Protein 1I5G (pdb70)

Sequence (144 aa):
SGLKKFFPYSTNVLKGAAADIALPSLAGKTVFFYFSASWCPPSRAFTPQLIDFYKAHAEKKNFEVMLISWDESAEDFKDYYAKMPWLALPFEDRKGMEFLTTGFDVKSIPTLVGVEADSGNIITTQARTMVVKDPEAKDFPWPN

Organism: Crithidia fasciculata (NCBI:txid5656)

CATH classification: 3.40.30.10

Solvent-accessible surface area: 7270 Å² total; per-residue (Å²): 79,26,0,114,131,21,3,64,131,11,94,58,0,30,94,56,119,45,57,105,38,43,10,102,67,4,66,49,52,23,0,4,0,0,0,0,0,28,124,11,78,71,0,108,66,2,6,69,79,2,25,96,9,29,149,54,14,14,162,182,84,68,4,17,0,0,0,0,2,57,8,134,30,43,113,50,12,152,92,5,9,82,136,13,46,0,5,0,5,31,25,144,17,71,152,2,13,97,90,2,19,107,46,10,112,8,185,73,18,10,25,2,1,0,0,74,2,84,52,2,87,83,47,0,70,70,0,78,71,36,5,69,152,11,78,117,1,172,97,32,42,11,88,132

B-factor: mean 9.81, std 7.26, range [2.05, 43.62]

Structure (mmCIF, N/CA/C/O backbone):
data_1I5G
#
_entry.id   1I5G
#
_cell.length_a   41.211
_cell.length_b   50.510
_cell.length_c   67.259
_cell.angle_alpha   90.00
_cell.angle_beta   90.00
_cell.angle_gamma   90.00
#
_symmetry.space_group_name_H-M   'P 21 21 21'
#
loop_
_entity.id
_entity.type
_entity.pdbx_description
1 polymer 'TRYPAREDOXIN II'
2 non-polymer 2-AMINO-2-HYDROXYMETHYL-PROPANE-1,3-DIOL
3 non-polymer GLUTATHIONYLSPERMIDINE
4 water water
#
loop_
_atom_site.group_PDB
_atom_site.id
_atom_site.type_symbol
_atom_site.label_atom_id
_atom_site.label_alt_id
_atom_site.label_comp_id
_atom_site.label_asym_id
_atom_site.label_entity_id
_atom_site.label_seq_id
_atom_site.pdbx_PDB_ins_code
_atom_site.Cartn_x
_atom_site.Cartn_y
_atom_site.Cartn_z
_atom_site.occupancy
_atom_site.B_iso_or_equiv
_atom_site.auth_seq_id
_atom_site.auth_comp_id
_atom_site.auth_asym_id
_atom_site.auth_atom_id
_atom_site.pdbx_PDB_model_num
ATOM 1 N N . SER A 1 1 ? 13.550 7.775 35.255 1.00 22.66 2 SER A N 1
ATOM 2 C CA . SER A 1 1 ? 13.451 8.608 34.023 1.00 22.34 2 SER A CA 1
ATOM 3 C C . SER A 1 1 ? 14.800 8.664 33.303 1.00 22.60 2 SER A C 1
ATOM 4 O O . SER A 1 1 ? 15.601 9.520 33.652 1.00 25.15 2 SER A O 1
ATOM 7 N N . GLY A 1 2 ? 15.262 7.807 32.398 1.00 22.80 3 GLY A N 1
ATOM 8 C CA . GLY A 1 2 ? 15.409 8.109 30.989 1.00 19.83 3 GLY A CA 1
ATOM 9 C C . GLY A 1 2 ? 15.930 9.503 30.738 1.00 17.08 3 GLY A C 1
ATOM 10 O O . GLY A 1 2 ? 16.977 9.636 30.125 1.00 17.10 3 GLY A O 1
ATOM 11 N N . LEU A 1 3 ? 15.229 10.541 31.185 1.00 15.54 4 LEU A N 1
ATOM 12 C CA . LEU A 1 3 ? 15.733 11.888 30.932 1.00 14.90 4 LEU A CA 1
ATOM 13 C C . LEU A 1 3 ? 16.645 12.457 31.994 1.00 14.99 4 LEU A C 1
ATOM 14 O O . LEU A 1 3 ? 17.219 13.522 31.794 1.00 13.99 4 LEU A O 1
ATOM 19 N N . LYS A 1 4 ? 16.764 11.746 33.108 1.00 15.13 5 LYS A N 1
ATOM 20 C CA . LYS A 1 4 ? 17.545 12.217 34.237 1.00 17.34 5 LYS A CA 1
ATOM 21 C C . LYS A 1 4 ? 18.993 12.469 33.918 1.00 16.96 5 LYS A C 1
ATOM 22 O O . LYS A 1 4 ? 19.559 13.196 34.724 1.00 20.94 5 LYS A O 1
ATOM 28 N N . LYS A 1 5 ? 19.604 11.936 32.858 1.00 13.98 6 LYS A N 1
ATOM 29 C CA . LYS A 1 5 ? 20.972 12.171 32.381 1.00 13.40 6 LYS A CA 1
ATOM 30 C C . LYS A 1 5 ? 21.057 13.507 31.620 1.00 12.23 6 LYS A C 1
ATOM 31 O O . LYS A 1 5 ? 22.179 13.905 31.327 1.00 12.40 6 LYS A O 1
ATOM 37 N N . PHE A 1 6 ? 19.911 14.114 31.312 1.00 12.36 7 PHE A N 1
ATOM 38 C CA . PHE A 1 6 ? 19.791 15.406 30.624 1.00 12.17 7 PHE A CA 1
ATOM 39 C C . PHE A 1 6 ? 19.436 16.582 31.561 1.00 11.41 7 PHE A C 1
ATOM 40 O O . PHE A 1 6 ? 19.403 17.739 31.117 1.00 11.21 7 PHE A O 1
ATOM 48 N N . PHE A 1 7 ? 19.159 16.357 32.846 1.00 10.71 8 PHE A N 1
ATOM 49 C CA . PHE A 1 7 ? 18.882 17.381 33.833 1.00 9.12 8 PHE A CA 1
ATOM 50 C C . PHE A 1 7 ? 19.871 17.326 35.021 1.00 9.49 8 PHE A C 1
ATOM 51 O O . PHE A 1 7 ? 19.361 17.170 36.126 1.00 10.98 8 PHE A O 1
ATOM 59 N N . PRO A 1 8 ? 21.171 17.449 34.864 1.00 8.63 9 PRO A N 1
ATOM 60 C CA . PRO A 1 8 ? 22.053 17.402 36.036 1.00 8.27 9 PRO A CA 1
ATOM 61 C C . PRO A 1 8 ? 21.835 18.471 37.096 1.00 8.49 9 PRO A C 1
ATOM 62 O O . PRO A 1 8 ? 22.167 18.200 38.255 1.00 7.63 9 PRO A O 1
ATOM 66 N N . TYR A 1 9 ? 21.313 19.650 36.784 1.00 6.76 10 TYR A N 1
ATOM 67 C CA . TYR A 1 9 ? 21.255 20.741 37.742 1.00 7.10 10 TYR A CA 1
ATOM 68 C C . TYR A 1 9 ? 19.839 21.194 38.042 1.00 8.84 10 TYR A C 1
ATOM 69 O O . TYR A 1 9 ? 19.664 21.949 38.987 1.00 10.46 10 TYR A O 1
ATOM 78 N N . SER A 1 10 ? 18.811 20.786 37.299 1.00 7.30 11 SER A N 1
ATOM 79 C CA . SER A 1 10 ? 17.436 21.155 37.623 1.00 7.14 11 SER A CA 1
ATOM 80 C C . SER A 1 10 ? 16.583 19.926 37.957 1.00 9.21 11 SER A C 1
ATOM 81 O O . SER A 1 10 ? 16.502 19.013 37.131 1.00 11.96 11 SER A O 1
ATOM 84 N N . THR A 1 11 ? 15.974 19.968 39.127 1.00 10.38 12 THR A N 1
ATOM 85 C CA . THR A 1 11 ? 15.027 18.889 39.349 1.00 10.52 12 THR A CA 1
ATOM 86 C C . THR A 1 11 ? 13.607 19.302 38.948 1.00 8.64 12 THR A C 1
ATOM 87 O O . THR A 1 11 ? 12.790 18.433 38.674 1.00 8.26 12 THR A O 1
ATOM 91 N N . ASN A 1 12 ? 13.288 20.584 38.892 1.00 6.76 13 ASN A N 1
ATOM 92 C CA . ASN A 1 12 ? 12.001 21.090 38.437 1.00 6.65 13 ASN A CA 1
ATOM 93 C C . ASN A 1 12 ? 12.181 21.911 37.181 1.00 5.88 13 ASN A C 1
ATOM 94 O O . ASN A 1 12 ? 13.182 22.553 36.957 1.00 7.30 13 ASN A O 1
ATOM 99 N N . VAL A 1 13 ? 11.166 21.900 36.346 1.00 4.82 14 VAL A N 1
ATOM 100 C CA . VAL A 1 13 ? 11.071 22.732 35.160 1.00 4.92 14 VAL A CA 1
ATOM 101 C C . VAL A 1 13 ? 9.869 23.644 35.269 1.00 5.03 14 VAL A C 1
ATOM 102 O O . VAL A 1 13 ? 8.985 23.472 36.124 1.00 4.87 14 VAL A O 1
ATOM 106 N N . LEU A 1 14 ? 9.823 24.650 34.400 1.00 3.59 15 LEU A N 1
ATOM 107 C CA . LEU A 1 14 ? 8.759 25.656 34.432 1.00 4.50 15 LEU A CA 1
ATOM 108 C C . LEU A 1 14 ? 7.577 25.285 33.576 1.00 4.89 15 LEU A C 1
ATOM 109 O O . LEU A 1 14 ? 7.713 24.582 32.574 1.00 3.60 15 LEU A O 1
ATOM 114 N N . LYS A 1 15 ? 6.396 25.764 33.977 1.00 6.21 16 LYS A N 1
ATOM 115 C CA . LYS A 1 15 ? 5.189 25.775 33.160 1.00 6.58 16 LYS A CA 1
ATOM 116 C C . LYS A 1 15 ? 4.477 27.074 33.527 1.00 7.11 16 LYS A C 1
ATOM 117 O O . LYS A 1 15 ? 4.058 27.256 34.675 1.00 7.35 16 LYS A O 1
ATOM 123 N N . GLY A 1 16 ? 4.301 27.987 32.585 1.00 6.77 17 GLY A N 1
ATOM 124 C CA . GLY A 1 16 ? 3.652 29.255 32.899 1.00 6.85 17 GLY A CA 1
ATOM 125 C C . GLY A 1 16 ? 4.453 30.002 33.947 1.00 7.18 17 GLY A C 1
ATOM 126 O O . GLY A 1 16 ? 5.640 30.265 33.777 1.00 5.62 17 GLY A O 1
ATOM 127 N N . ALA A 1 17 ? 3.763 30.339 35.034 1.00 6.65 18 ALA A N 1
ATOM 128 C CA . ALA A 1 17 ? 4.348 31.043 36.172 1.00 6.54 18 ALA A CA 1
ATOM 129 C C . ALA A 1 17 ? 4.862 30.124 37.260 1.00 6.48 18 ALA A C 1
ATOM 130 O O . ALA A 1 17 ? 5.416 30.636 38.212 1.00 7.58 18 ALA A O 1
ATOM 132 N N . ALA A 1 18 ? 4.669 28.820 37.108 1.00 6.37 19 ALA A N 1
ATOM 133 C CA . ALA A 1 18 ? 5.090 27.895 38.161 1.00 6.79 19 ALA A CA 1
ATOM 134 C C . ALA A 1 18 ? 6.399 27.182 37.865 1.00 6.29 19 ALA A C 1
ATOM 135 O O . ALA A 1 18 ? 6.938 27.271 36.731 1.00 5.98 19 ALA A O 1
ATOM 137 N N . ALA A 1 19 ? 6.939 26.488 38.840 1.00 5.49 20 ALA A N 1
ATOM 138 C CA . ALA A 1 19 ? 8.200 25.785 38.796 1.00 5.54 20 ALA A CA 1
ATOM 139 C C . ALA A 1 19 ? 8.083 24.476 39.573 1.00 5.14 20 ALA A C 1
ATOM 140 O O . ALA A 1 19 ? 9.025 24.058 40.247 1.00 6.45 20 ALA A O 1
ATOM 142 N N . ASP A 1 20 ? 6.913 23.831 39.425 1.00 6.65 21 ASP A N 1
ATOM 143 C CA . ASP A 1 20 ? 6.555 22.640 40.180 1.00 7.38 21 ASP A CA 1
ATOM 144 C C . ASP A 1 20 ? 6.492 21.379 39.325 1.00 8.79 21 ASP A C 1
ATOM 145 O O . ASP A 1 20 ? 6.115 20.328 39.845 1.00 9.80 21 ASP A O 1
ATOM 150 N N . ILE A 1 21 ? 6.878 21.472 38.057 1.00 7.98 22 ILE A N 1
ATOM 151 C CA . ILE A 1 21 ? 6.822 20.318 37.160 1.00 7.96 22 ILE A CA 1
ATOM 152 C C . ILE A 1 21 ? 8.023 19.480 37.438 1.00 8.70 22 ILE A C 1
ATOM 153 O O . ILE A 1 21 ? 9.158 19.928 37.483 1.00 7.00 22 ILE A O 1
ATOM 158 N N . ALA A 1 22 ? 7.758 18.193 37.654 1.00 9.51 23 ALA A N 1
ATOM 159 C CA . ALA A 1 22 ? 8.832 17.242 37.795 1.00 9.74 23 ALA A CA 1
ATOM 160 C C . ALA A 1 22 ? 8.956 16.239 36.632 1.00 8.90 23 ALA A C 1
ATOM 161 O O . ALA A 1 22 ? 8.029 16.008 35.857 1.00 9.05 23 ALA A O 1
ATOM 163 N N . LEU A 1 23 ? 10.108 15.639 36.491 1.00 9.60 24 LEU A N 1
ATOM 164 C CA . LEU A 1 23 ? 10.328 14.690 35.411 1.00 11.39 24 LEU A CA 1
ATOM 165 C C . LEU A 1 23 ? 9.390 13.509 35.253 1.00 10.79 24 LEU A C 1
ATOM 166 O O . LEU A 1 23 ? 9.172 13.140 34.107 1.00 8.97 24 LEU A O 1
ATOM 171 N N . PRO A 1 24 ? 8.853 12.895 36.304 1.00 10.28 25 PRO A N 1
ATOM 172 C CA . PRO A 1 24 ? 7.899 11.810 36.047 1.00 10.02 25 PRO A CA 1
ATOM 173 C C . PRO A 1 24 ? 6.662 12.126 35.226 1.00 10.57 25 PRO A C 1
ATOM 174 O O . PRO A 1 24 ? 6.078 11.181 34.700 1.00 8.84 25 PRO A O 1
ATOM 178 N N . SER A 1 25 ? 6.308 13.402 35.133 1.00 8.37 26 SER A N 1
ATOM 179 C CA . SER A 1 25 ? 5.148 13.796 34.354 1.00 9.12 26 SER A CA 1
ATOM 180 C C . SER A 1 25 ? 5.431 13.725 32.857 1.00 9.45 26 SER A C 1
ATOM 181 O O . SER A 1 25 ? 4.511 13.935 32.047 1.00 9.20 26 SER A O 1
ATOM 184 N N . LEU A 1 26 ? 6.696 13.433 32.536 1.00 7.57 27 LEU A N 1
ATOM 185 C CA . LEU A 1 26 ? 7.061 13.255 31.148 1.00 6.04 27 LEU A CA 1
ATOM 186 C C . LEU A 1 26 ? 7.184 11.782 30.780 1.00 4.48 27 LEU A C 1
ATOM 187 O O . LEU A 1 26 ? 7.412 11.515 29.614 1.00 5.28 27 LEU A O 1
ATOM 192 N N . ALA A 1 27 ? 7.019 10.876 31.733 1.00 4.78 28 ALA A N 1
ATOM 193 C CA . ALA A 1 27 ? 7.052 9.448 31.445 1.00 5.57 28 ALA A CA 1
ATOM 194 C C . ALA A 1 27 ? 6.156 9.105 30.272 1.00 5.41 28 ALA A C 1
ATOM 195 O O . ALA A 1 27 ? 5.040 9.566 30.095 1.00 5.34 28 ALA A O 1
ATOM 197 N N . GLY A 1 28 ? 6.703 8.231 29.424 1.00 3.95 29 GLY A N 1
ATOM 198 C CA . GLY A 1 28 ? 5.989 7.748 28.256 1.00 3.73 29 GLY A CA 1
ATOM 199 C C . GLY A 1 28 ? 5.886 8.652 27.040 1.00 3.80 29 GLY A C 1
ATOM 200 O O . GLY A 1 28 ? 5.370 8.245 26.020 1.00 5.39 29 GLY A O 1
ATOM 201 N N . LYS A 1 29 ? 6.382 9.883 27.170 1.00 3.69 30 LYS A N 1
ATOM 202 C CA . LY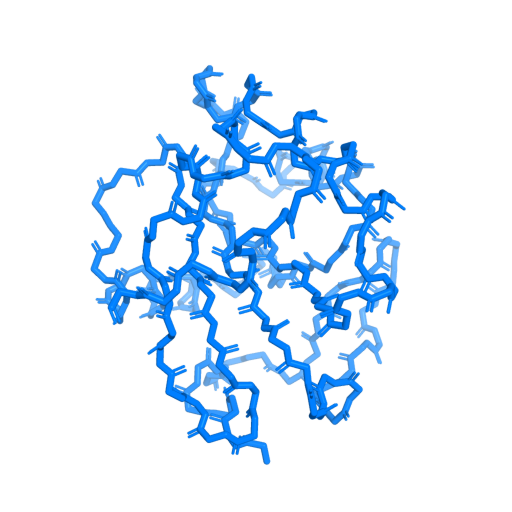S A 1 29 ? 6.243 10.889 26.110 1.00 3.69 30 LYS A CA 1
ATOM 203 C C . LYS A 1 29 ? 7.481 10.961 25.243 1.00 3.06 30 LYS A C 1
ATOM 204 O O . LYS A 1 29 ? 8.559 10.466 25.600 1.00 3.31 30 LYS A O 1
ATOM 210 N N . THR A 1 30 ? 7.300 11.592 24.091 1.00 2.52 31 THR A N 1
ATOM 211 C CA . THR A 1 30 ? 8.452 12.154 23.373 1.00 2.96 31 THR A CA 1
ATOM 212 C C . THR A 1 30 ? 8.631 13.580 23.877 1.00 3.69 31 THR A C 1
ATOM 213 O O . THR A 1 30 ? 7.624 14.298 24.009 1.00 2.82 31 THR A O 1
ATOM 217 N N . VAL A 1 31 ? 9.844 14.015 24.179 1.00 2.47 32 VAL A N 1
ATOM 218 C CA . VAL A 1 31 ? 10.123 15.342 24.712 1.00 2.11 32 VAL A CA 1
ATOM 219 C C . VAL A 1 31 ? 11.012 16.044 23.687 1.00 2.30 32 VAL A C 1
ATOM 220 O O . VAL A 1 31 ? 12.089 15.543 23.339 1.00 2.56 32 VAL A O 1
ATOM 224 N N . PHE A 1 32 ? 10.526 17.189 23.235 1.00 2.70 33 PHE A N 1
ATOM 225 C CA . PHE A 1 32 ? 11.277 18.013 22.281 1.00 2.83 33 PHE A CA 1
ATOM 226 C C . PHE A 1 32 ? 11.962 19.164 22.978 1.00 3.47 33 PHE A C 1
ATOM 227 O O . PHE A 1 32 ? 11.318 20.037 23.559 1.00 4.45 33 PHE A O 1
ATOM 235 N N . PHE A 1 33 ? 13.280 19.187 22.874 1.00 2.60 34 PHE A N 1
ATOM 236 C CA . PHE A 1 33 ? 14.124 20.220 23.440 1.00 3.04 34 PHE A CA 1
ATOM 237 C C . PHE A 1 33 ? 14.244 21.280 22.371 1.00 2.79 34 PHE A C 1
ATOM 238 O O . PHE A 1 33 ? 14.762 21.067 21.277 1.00 2.65 34 PHE A O 1
ATOM 246 N N . TYR A 1 34 ? 13.734 22.467 22.672 1.00 2.67 35 TYR A N 1
ATOM 247 C CA . TYR A 1 34 ? 13.630 23.561 21.719 1.00 3.01 35 TYR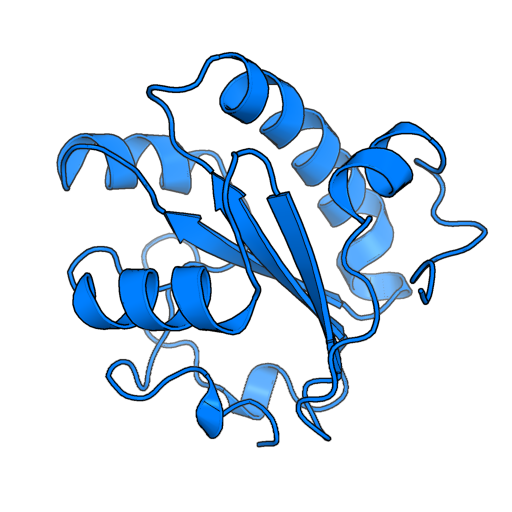 A CA 1
ATOM 248 C C . TYR A 1 34 ? 14.641 24.636 22.071 1.00 2.71 35 TYR A C 1
ATOM 249 O O . TYR A 1 34 ? 14.508 25.400 23.025 1.00 2.28 35 TYR A O 1
ATOM 258 N N . PHE A 1 35 ? 15.704 24.704 21.285 1.00 2.05 36 PHE A N 1
ATOM 259 C CA . PHE A 1 35 ? 16.784 25.678 21.436 1.00 2.50 36 PHE A CA 1
ATOM 260 C C . PHE A 1 35 ? 16.407 26.922 20.666 1.00 2.27 36 PHE A C 1
ATOM 261 O O . PHE A 1 35 ? 16.228 26.872 19.430 1.00 2.59 36 PHE A O 1
ATOM 269 N N . SER A 1 36 ? 16.271 28.037 21.376 1.00 2.73 37 SER A N 1
ATOM 270 C CA . SER A 1 36 ? 15.764 29.260 20.761 1.00 2.56 37 SER A CA 1
ATOM 271 C C . SER A 1 36 ? 16.100 30.461 21.643 1.00 2.99 37 SER A C 1
ATOM 272 O O . SER A 1 36 ? 16.516 30.287 22.796 1.00 3.01 37 SER A O 1
ATOM 275 N N . ALA A 1 37 ? 15.899 31.667 21.140 1.00 2.94 38 ALA A N 1
ATOM 276 C CA . ALA A 1 37 ? 16.128 32.898 21.877 1.00 2.67 38 ALA A CA 1
ATOM 277 C C . ALA A 1 37 ? 15.486 34.067 21.155 1.00 4.34 38 ALA A C 1
ATOM 278 O O . ALA A 1 37 ? 15.362 34.042 19.934 1.00 6.29 38 ALA A O 1
ATOM 280 N N . SER A 1 38 ? 15.089 35.075 21.927 1.00 5.00 39 SER A N 1
ATOM 281 C CA . SER A 1 38 ? 14.412 36.195 21.299 1.00 7.13 39 SER A CA 1
ATOM 282 C C . SER A 1 38 ? 15.373 37.069 20.500 1.00 6.88 39 SER A C 1
ATOM 283 O O . SER A 1 38 ? 14.894 37.810 19.626 1.00 8.06 39 SER A O 1
ATOM 286 N N . TRP A 1 39 ? 16.683 37.042 20.710 1.00 4.87 40 TRP A N 1
ATOM 287 C CA . TRP A 1 39 ? 17.591 37.880 19.918 1.00 5.37 40 TRP A CA 1
ATOM 288 C C . TRP A 1 39 ? 17.712 37.333 18.508 1.00 5.91 40 TRP A C 1
ATOM 289 O O . TRP A 1 39 ? 18.249 38.052 17.665 1.00 7.37 40 TRP A O 1
ATOM 300 N N . CYS A 1 40 ? 17.267 36.130 18.191 1.00 5.60 41 CYS A N 1
ATOM 301 C CA . CYS A 1 40 ? 17.407 35.512 16.880 1.00 5.25 41 CYS A CA 1
ATOM 302 C C . CYS A 1 40 ? 16.112 35.605 16.087 1.00 6.64 41 CYS A C 1
ATOM 303 O O . CYS A 1 40 ? 15.129 34.947 16.397 1.00 6.44 41 CYS A O 1
ATOM 306 N N . PRO A 1 41 ? 16.082 36.438 15.052 1.00 7.60 42 PRO A N 1
ATOM 307 C CA . PRO A 1 41 ? 14.859 36.544 14.246 1.00 6.53 42 PRO A CA 1
ATOM 308 C C . PRO A 1 41 ? 14.354 35.235 13.700 1.00 8.12 42 PRO A C 1
ATOM 309 O O . PRO A 1 41 ? 13.163 34.949 13.842 1.00 7.58 42 PRO A O 1
ATOM 313 N N . PRO A 1 42 ? 15.186 34.393 13.083 1.00 9.04 43 PRO A N 1
ATOM 314 C CA . PRO A 1 42 ? 14.648 33.119 12.611 1.00 10.66 43 PRO A CA 1
ATOM 315 C C . PRO A 1 42 ? 13.950 32.241 13.647 1.00 8.90 43 PRO A C 1
ATOM 316 O O . PRO A 1 42 ? 12.980 31.520 13.452 1.00 9.75 43 PRO A O 1
ATOM 320 N N . SER A 1 43 ? 14.484 32.312 14.867 1.00 8.57 44 SER A N 1
ATOM 321 C CA . SER A 1 43 ? 13.908 31.591 16.007 1.00 9.62 44 SER A CA 1
ATOM 322 C C . SER A 1 43 ? 12.571 32.101 16.482 1.00 9.18 44 SER A C 1
ATOM 323 O O . SER A 1 43 ? 11.604 31.406 16.759 1.00 8.29 44 SER A O 1
ATOM 326 N N . ARG A 1 44 ? 12.546 33.421 16.604 1.00 7.98 45 ARG A N 1
ATOM 327 C CA . ARG A 1 44 ? 11.291 34.081 16.872 1.00 9.09 45 ARG A CA 1
ATOM 328 C C . ARG A 1 44 ? 10.226 33.773 15.816 1.00 9.92 45 ARG A C 1
ATOM 329 O O . ARG A 1 44 ? 9.045 33.680 16.130 1.00 10.06 45 ARG A O 1
ATOM 337 N N . ALA A 1 45 ? 10.627 33.671 14.553 1.00 9.07 46 ALA A N 1
ATOM 338 C CA . ALA A 1 45 ? 9.675 33.402 13.480 1.00 9.79 46 ALA A CA 1
ATOM 339 C C . ALA A 1 45 ? 9.234 31.952 13.438 1.00 10.51 46 ALA A C 1
ATOM 340 O O . ALA A 1 45 ? 8.199 31.594 12.890 1.00 12.87 46 ALA A O 1
ATOM 342 N N . PHE A 1 46 ? 10.024 31.045 14.003 1.00 8.11 47 PHE A N 1
ATOM 343 C CA . PHE A 1 46 ? 9.637 29.629 14.042 1.00 8.26 47 PHE A CA 1
ATOM 344 C C . PHE A 1 46 ? 8.721 29.324 15.226 1.00 6.42 47 PHE A C 1
ATOM 345 O O . PHE A 1 46 ? 7.857 28.451 15.126 1.00 8.38 47 PHE A O 1
ATOM 353 N N . THR A 1 47 ? 8.899 30.019 16.343 1.00 5.93 48 THR A N 1
ATOM 354 C CA . THR A 1 47 ? 8.100 29.798 17.546 1.00 6.23 48 THR A CA 1
ATOM 355 C C . THR A 1 47 ? 6.582 29.720 17.319 1.00 7.18 48 THR A C 1
ATOM 356 O O . THR A 1 47 ? 5.936 28.790 17.798 1.00 6.56 48 THR A O 1
ATOM 360 N N . PRO A 1 48 ? 5.952 30.675 16.640 1.00 7.48 49 PRO A N 1
ATOM 361 C CA . PRO A 1 48 ? 4.506 30.573 16.413 1.00 7.71 49 PRO A CA 1
ATOM 362 C C . PRO A 1 48 ? 4.060 29.331 15.646 1.00 7.35 49 PRO A C 1
ATOM 363 O O . PRO A 1 48 ? 2.983 28.810 15.937 1.00 7.16 49 PRO A O 1
ATOM 367 N N . GLN A 1 49 ? 4.867 28.875 14.694 1.00 6.50 50 GLN A N 1
ATOM 368 C CA . GLN A 1 49 ? 4.598 27.654 13.957 1.00 7.23 50 GLN A CA 1
ATOM 369 C C . GLN A 1 49 ? 4.630 26.484 14.918 1.00 5.98 50 GLN A C 1
ATOM 370 O O . GLN A 1 49 ? 3.819 25.563 14.792 1.00 6.65 50 GLN A O 1
ATOM 376 N N . LEU A 1 50 ? 5.554 26.466 15.874 1.00 5.02 51 LEU A N 1
ATOM 377 C CA . LEU A 1 50 ? 5.663 25.415 16.872 1.00 5.44 51 LEU A CA 1
ATOM 378 C C . LEU A 1 50 ? 4.499 25.523 17.863 1.00 4.85 51 LEU A C 1
ATOM 379 O O . LEU A 1 50 ? 3.965 24.507 18.286 1.00 4.92 51 LEU A O 1
ATOM 384 N N . ILE A 1 51 ? 4.087 26.736 18.210 1.00 5.74 52 ILE A N 1
ATOM 385 C CA . ILE A 1 51 ? 2.890 26.880 19.029 1.00 6.43 52 ILE A CA 1
ATOM 386 C C . ILE A 1 51 ? 1.643 26.259 18.394 1.00 6.26 52 ILE A C 1
ATOM 387 O O . ILE A 1 51 ? 0.910 25.519 19.038 1.00 6.49 52 ILE A O 1
ATOM 392 N N . ASP A 1 52 ? 1.405 26.540 17.126 1.00 6.44 53 ASP A N 1
ATOM 393 C CA . ASP A 1 52 ? 0.233 25.989 16.451 1.00 7.24 53 ASP A CA 1
ATOM 394 C C . ASP A 1 52 ? 0.356 24.473 16.443 1.00 7.18 53 ASP A C 1
ATOM 395 O O . ASP A 1 52 ? -0.602 23.711 16.664 1.00 7.40 53 ASP A O 1
ATOM 400 N N . PHE A 1 53 ? 1.544 23.917 16.191 1.00 5.44 54 PHE A N 1
ATOM 401 C CA . PHE A 1 53 ? 1.801 22.484 16.148 1.00 4.79 54 PHE A CA 1
ATOM 402 C C . PHE A 1 53 ? 1.523 21.834 17.502 1.00 5.66 54 PHE A C 1
ATOM 403 O O . PHE A 1 53 ? 0.907 20.768 17.579 1.00 4.88 54 PHE A O 1
ATOM 411 N N . TYR A 1 54 ? 1.993 22.490 18.550 1.00 4.10 55 TYR A N 1
ATOM 412 C CA . TYR A 1 54 ? 1.791 22.030 19.912 1.00 4.41 55 TYR A CA 1
ATOM 413 C C . TYR A 1 54 ? 0.299 22.013 20.279 1.00 5.54 55 TYR A C 1
ATOM 414 O O . TYR A 1 54 ? -0.190 21.056 20.854 1.00 5.98 55 TYR A O 1
ATOM 423 N N . LYS A 1 55 ? -0.425 23.081 19.941 1.00 6.68 56 LYS A N 1
ATOM 424 C CA . LYS A 1 55 ? -1.848 23.092 20.277 1.00 8.16 56 LYS A CA 1
ATOM 425 C C . LYS A 1 55 ? -2.560 21.992 19.516 1.00 8.91 56 LYS A C 1
ATOM 426 O O . LYS A 1 55 ? -3.436 21.308 20.033 1.00 8.67 56 LYS A O 1
ATOM 432 N N . ALA A 1 56 ? -2.204 21.765 18.263 1.00 6.33 57 ALA A N 1
ATOM 433 C CA . ALA A 1 56 ? -2.868 20.749 17.470 1.00 7.52 57 ALA A CA 1
ATOM 434 C C . ALA A 1 56 ? -2.593 19.322 17.901 1.00 7.21 57 ALA A C 1
ATOM 435 O O . ALA A 1 56 ? -3.470 18.455 17.903 1.00 8.29 57 ALA A O 1
ATOM 437 N N . HIS A 1 57 ? -1.341 19.049 18.279 1.00 5.92 58 HIS A N 1
ATOM 438 C CA . HIS A 1 57 ? -0.826 17.688 18.383 1.00 5.20 58 HIS A CA 1
ATOM 439 C C . HIS A 1 57 ? -0.236 17.223 19.715 1.00 4.43 58 HIS A C 1
ATOM 440 O O . HIS A 1 57 ? -0.018 16.022 19.843 1.00 5.44 58 HIS A O 1
ATOM 447 N N . ALA A 1 58 ? 0.040 18.115 20.665 1.00 4.49 59 ALA A N 1
ATOM 448 C CA . ALA A 1 58 ? 0.769 17.675 21.864 1.00 5.17 59 ALA A CA 1
ATOM 449 C C . ALA A 1 58 ? 0.039 16.562 22.617 1.00 4.77 59 ALA A C 1
ATOM 450 O O . ALA A 1 58 ? 0.646 15.575 23.072 1.00 5.61 59 ALA A O 1
ATOM 452 N N . GLU A 1 59 ? -1.277 16.694 22.755 1.00 7.10 60 GLU A N 1
ATOM 453 C CA . GLU A 1 59 ? -2.043 15.672 23.461 1.00 9.42 60 GLU A CA 1
ATOM 454 C C . GLU A 1 59 ? -2.183 14.390 22.661 1.00 8.26 60 GLU A C 1
ATOM 455 O O . GLU A 1 59 ? -1.860 13.330 23.169 1.00 8.57 60 GLU A O 1
ATOM 461 N N . LYS A 1 60 ? -2.638 14.495 21.417 1.00 8.47 61 LYS A N 1
ATOM 462 C CA . LYS A 1 60 ? -2.904 13.339 20.585 1.00 9.63 61 LYS A CA 1
ATOM 463 C C . LYS A 1 60 ? -1.661 12.552 20.201 1.00 8.58 61 LYS A C 1
ATOM 464 O O . LYS A 1 60 ? -1.674 11.314 20.082 1.00 9.97 61 LYS A O 1
ATOM 470 N N . LYS A 1 61 ? -0.536 13.234 20.009 1.00 7.09 62 LYS A N 1
ATOM 471 C CA . LYS A 1 61 ? 0.716 12.600 19.608 1.00 7.45 62 LYS A CA 1
ATOM 472 C C . LYS A 1 61 ? 1.619 12.399 20.833 1.00 5.88 62 LYS A C 1
ATOM 473 O O . LYS A 1 61 ? 2.735 11.895 20.670 1.00 7.30 62 LYS A O 1
ATOM 479 N N . ASN A 1 62 ? 1.144 12.778 22.013 1.00 4.87 63 ASN A N 1
ATOM 480 C CA . ASN A 1 62 ? 1.813 12.501 23.283 1.00 4.37 63 ASN A CA 1
ATOM 481 C C . ASN A 1 62 ? 3.250 13.001 23.390 1.00 3.87 63 ASN A C 1
ATOM 482 O O . ASN A 1 62 ? 4.180 12.253 23.634 1.00 4.47 63 ASN A O 1
ATOM 487 N N . PHE A 1 63 ? 3.351 14.314 23.199 1.00 3.31 64 PHE A N 1
ATOM 488 C CA . PHE A 1 63 ? 4.668 14.926 23.311 1.00 2.90 64 PHE A CA 1
ATOM 489 C C . PHE A 1 63 ? 4.617 16.175 24.177 1.00 3.04 64 PHE A C 1
ATOM 490 O O . PHE A 1 63 ? 3.539 16.737 24.445 1.00 3.65 64 PHE A O 1
ATOM 498 N N . GLU A 1 64 ? 5.788 16.616 24.616 1.00 2.87 65 GLU A N 1
ATOM 499 C CA . GLU A 1 64 ? 5.986 17.853 25.365 1.00 2.78 65 GLU A CA 1
ATOM 500 C C . GLU A 1 64 ? 7.096 18.662 24.678 1.00 2.80 65 GLU A C 1
ATOM 501 O O . GLU A 1 64 ? 7.929 18.070 24.000 1.00 2.92 65 GLU A O 1
ATOM 507 N N . VAL A 1 65 ? 7.119 19.976 24.853 1.00 2.13 66 VAL A N 1
ATOM 508 C CA . VAL A 1 65 ? 8.198 20.818 24.365 1.00 2.27 66 VAL A CA 1
ATOM 509 C C . VAL A 1 65 ? 8.821 21.479 25.578 1.00 2.79 66 VAL A C 1
ATOM 510 O O . VAL A 1 65 ? 8.132 21.900 26.510 1.00 3.61 66 VAL A O 1
ATOM 514 N N . MET A 1 66 ? 10.154 21.581 25.571 1.00 2.45 67 MET A N 1
ATOM 515 C CA . MET A 1 66 ? 10.889 22.265 26.613 1.00 3.57 67 MET A CA 1
ATOM 516 C C . MET A 1 66 ? 11.837 23.286 26.018 1.00 3.24 67 MET A C 1
ATOM 517 O O . MET A 1 66 ? 12.767 22.917 25.303 1.00 2.84 67 MET A O 1
ATOM 522 N N . LEU A 1 67 ? 11.636 24.550 26.339 1.00 2.77 68 LEU A N 1
ATOM 523 C CA . LEU A 1 67 ? 12.539 25.605 25.905 1.00 2.73 68 LEU A CA 1
ATOM 524 C C . LEU A 1 67 ? 13.876 25.480 26.610 1.00 2.46 68 LEU A C 1
ATOM 525 O O . LEU A 1 67 ? 13.905 25.442 27.845 1.00 2.18 68 LEU A O 1
ATOM 530 N N . ILE A 1 68 ? 14.932 25.448 25.794 1.00 2.22 69 ILE A N 1
ATOM 531 C CA . ILE A 1 68 ? 16.317 25.515 26.261 1.00 2.60 69 ILE A CA 1
ATOM 532 C C . ILE A 1 68 ? 16.807 26.846 25.700 1.00 2.15 69 ILE A C 1
ATOM 533 O O . ILE A 1 68 ? 17.065 26.991 24.510 1.00 2.53 69 ILE A O 1
ATOM 538 N N . SER A 1 69 ? 16.927 27.848 26.570 1.00 2.29 70 SER A N 1
ATOM 539 C CA . SER A 1 69 ? 17.072 29.231 26.117 1.00 2.37 70 SER A CA 1
ATOM 540 C C . SER A 1 69 ? 18.483 29.707 25.902 1.00 3.25 70 SER A C 1
ATOM 541 O O . SER A 1 69 ? 19.324 29.611 26.787 1.00 2.66 70 SER A O 1
ATOM 544 N N . TRP A 1 70 ? 18.731 30.260 24.725 1.00 2.75 71 TRP A N 1
ATOM 545 C CA . TRP A 1 70 ? 19.955 30.995 24.476 1.00 3.72 71 TRP A CA 1
ATOM 546 C C . TRP A 1 70 ? 19.718 32.484 24.650 1.00 4.28 71 TRP A C 1
ATOM 547 O O . TRP A 1 70 ? 20.431 33.303 24.066 1.00 3.76 71 TRP A O 1
ATOM 558 N N . ASP A 1 71 ? 18.759 32.917 25.447 1.00 3.45 72 ASP A N 1
ATOM 559 C CA . ASP A 1 71 ? 18.481 34.333 25.607 1.00 4.03 72 ASP A CA 1
ATOM 560 C C . ASP A 1 71 ? 19.621 35.034 26.335 1.00 5.73 72 ASP A C 1
ATOM 561 O O . ASP A 1 71 ? 20.426 34.451 27.061 1.00 6.07 72 ASP A O 1
ATOM 566 N N . GLU A 1 72 ? 19.664 36.349 26.094 1.00 8.42 73 GLU A N 1
ATOM 567 C CA . GLU A 1 72 ? 20.782 37.177 26.576 1.00 11.69 73 GLU A CA 1
ATOM 568 C C . GLU A 1 72 ? 20.701 37.556 28.056 1.00 11.09 73 GLU A C 1
ATOM 569 O O . GLU A 1 72 ? 21.708 37.843 28.715 1.00 14.30 73 GLU A O 1
ATOM 575 N N . SER A 1 73 ? 19.506 37.586 28.601 1.00 9.57 74 SER A N 1
ATOM 576 C CA . SER A 1 73 ? 19.299 38.046 29.963 1.00 9.44 74 SER A CA 1
ATOM 577 C C . SER A 1 73 ? 18.062 37.377 30.520 1.00 8.39 74 SER A C 1
ATOM 578 O O . SER A 1 73 ? 17.197 36.834 29.810 1.00 7.38 74 SER A O 1
ATOM 581 N N . ALA A 1 74 ? 17.959 37.439 31.837 1.00 8.56 75 ALA A N 1
ATOM 582 C CA . ALA A 1 74 ? 16.866 36.897 32.597 1.00 7.89 75 ALA A CA 1
ATOM 583 C C . ALA A 1 74 ? 15.595 37.584 32.142 1.00 7.64 75 ALA A C 1
ATOM 584 O O . ALA A 1 74 ? 14.565 36.976 32.003 1.00 6.44 75 ALA A O 1
ATOM 586 N N . GLU A 1 75 ? 15.659 38.882 31.877 1.00 7.76 76 GLU A N 1
ATOM 587 C CA . GLU A 1 75 ? 14.458 39.593 31.472 1.00 8.49 76 GLU A CA 1
ATOM 588 C C . GLU A 1 75 ? 13.966 39.179 30.084 1.00 6.61 76 GLU A C 1
ATOM 589 O O . GLU A 1 75 ? 12.793 39.003 29.814 1.00 6.29 76 GLU A O 1
ATOM 595 N N . ASP A 1 76 ? 14.887 38.997 29.149 1.00 6.10 77 ASP A N 1
ATOM 596 C CA . ASP A 1 76 ? 14.536 38.555 27.800 1.00 6.23 77 ASP A CA 1
ATOM 597 C C . ASP A 1 76 ? 13.945 37.155 27.862 1.00 5.77 77 ASP A C 1
ATOM 598 O O . ASP A 1 76 ? 12.969 36.861 27.191 1.00 5.35 77 ASP A O 1
ATOM 603 N N . PHE A 1 77 ? 14.541 36.277 28.661 1.00 4.52 78 PHE A N 1
ATOM 604 C CA . PHE A 1 77 ? 13.940 34.953 28.855 1.00 4.69 78 PHE A CA 1
ATOM 605 C C . PHE A 1 77 ? 12.502 35.020 29.348 1.00 4.60 78 PHE A C 1
ATOM 606 O O . PHE A 1 77 ? 11.601 34.367 28.815 1.00 4.21 78 PHE A O 1
ATOM 614 N N . LYS A 1 78 ? 12.297 35.826 30.391 1.00 5.14 79 LYS A N 1
ATOM 615 C CA . LYS A 1 78 ? 10.965 35.927 30.968 1.00 5.86 79 LYS A CA 1
ATOM 616 C C . LYS A 1 78 ? 9.938 36.335 29.932 1.00 5.97 79 LYS A C 1
ATOM 617 O O . LYS A 1 78 ? 8.897 35.708 29.836 1.00 5.37 79 LYS A O 1
ATOM 623 N N . ASP A 1 79 ? 10.224 37.378 29.158 1.00 5.65 80 ASP A N 1
ATOM 624 C CA . ASP A 1 79 ? 9.285 37.857 28.157 1.00 7.27 80 ASP A CA 1
ATOM 625 C C . ASP A 1 79 ? 9.063 36.882 27.006 1.00 5.27 80 ASP A C 1
ATOM 626 O O . ASP A 1 79 ? 7.940 36.750 26.507 1.00 6.82 80 ASP A O 1
ATOM 631 N N . TYR A 1 80 ? 10.107 36.180 26.563 1.00 4.49 81 TYR A N 1
ATOM 632 C CA . TYR A 1 80 ? 10.002 35.281 25.438 1.00 4.08 81 TYR A CA 1
ATOM 633 C C . TYR A 1 80 ? 9.283 34.002 25.871 1.00 3.90 81 TYR A C 1
ATOM 634 O O . TYR A 1 80 ? 8.389 33.548 25.185 1.00 3.85 81 TYR A O 1
ATOM 643 N N . TYR A 1 81 ? 9.670 33.424 27.007 1.00 3.42 82 TYR A N 1
ATOM 644 C CA . TYR A 1 81 ? 9.010 32.224 27.497 1.00 3.54 82 TYR A CA 1
ATOM 645 C C . TYR A 1 81 ? 7.550 32.491 27.824 1.00 4.74 82 TYR A C 1
ATOM 646 O O . TYR A 1 81 ? 6.730 31.616 27.617 1.00 4.64 82 TYR A O 1
ATOM 655 N N . ALA A 1 82 ? 7.204 33.677 28.317 1.00 4.29 83 ALA A N 1
ATOM 656 C CA . ALA A 1 82 ? 5.793 34.002 28.554 1.00 5.71 83 ALA A CA 1
ATOM 657 C C . ALA A 1 82 ? 4.922 33.894 27.312 1.00 6.19 83 ALA A C 1
ATOM 658 O O . ALA A 1 82 ? 3.697 33.736 27.463 1.00 8.10 83 ALA A O 1
ATOM 660 N N . LYS A 1 83 ? 5.464 33.934 26.092 1.00 5.44 84 LYS A N 1
ATOM 661 C CA . LYS A 1 83 ? 4.701 33.760 24.848 1.00 7.95 84 LYS A CA 1
ATOM 662 C C . LYS A 1 83 ? 4.405 32.301 24.567 1.00 8.34 84 LYS A C 1
ATOM 663 O O . LYS A 1 83 ? 3.655 32.013 23.642 1.00 9.13 84 LYS A O 1
ATOM 669 N N . MET A 1 84 ? 4.976 31.364 25.312 1.00 5.84 85 MET A N 1
ATOM 670 C CA . MET A 1 84 ? 4.927 29.934 24.974 1.00 6.15 85 MET A CA 1
ATOM 671 C C . MET A 1 84 ? 4.072 29.132 25.919 1.00 6.05 85 MET A C 1
ATOM 672 O O . MET A 1 84 ? 4.033 29.447 27.116 1.00 6.54 85 MET A O 1
ATOM 677 N N . PRO A 1 85 ? 3.390 28.106 25.413 1.00 5.71 86 PRO A N 1
ATOM 678 C CA . PRO A 1 85 ? 2.488 27.291 26.224 1.00 6.23 86 PRO A CA 1
ATOM 679 C C . PRO A 1 85 ? 3.078 26.067 26.890 1.00 5.41 86 PRO A C 1
ATOM 680 O O . PRO A 1 85 ? 2.363 25.369 27.611 1.00 7.61 86 PRO A O 1
ATOM 684 N N . TRP A 1 86 ? 4.375 25.805 26.644 1.00 4.09 87 TRP A N 1
ATOM 685 C CA . TRP A 1 86 ? 5.010 24.545 27.032 1.00 4.26 87 TRP A CA 1
ATOM 686 C C . TRP A 1 86 ? 5.951 24.707 28.212 1.00 2.96 87 TRP A C 1
ATOM 687 O O . TRP A 1 86 ? 5.765 25.643 28.986 1.00 4.21 87 TRP A O 1
ATOM 698 N N . LEU A 1 87 ? 6.930 23.848 28.413 1.00 2.69 88 LEU A N 1
ATOM 699 C CA . LEU A 1 87 ? 7.816 23.848 29.560 1.00 2.66 88 LEU A CA 1
ATOM 700 C C . LEU A 1 87 ? 9.098 24.615 29.247 1.00 2.26 88 LEU A C 1
ATOM 701 O O . LEU A 1 87 ? 9.392 24.928 28.083 1.00 3.05 88 LEU A O 1
ATOM 706 N N . ALA A 1 88 ? 9.872 24.910 30.283 1.00 3.15 89 ALA A N 1
ATOM 707 C CA . ALA A 1 88 ? 11.192 25.459 30.066 1.00 2.69 89 ALA A CA 1
ATOM 708 C C . ALA A 1 88 ? 12.147 24.971 31.118 1.00 2.16 89 ALA A C 1
ATOM 709 O O . ALA A 1 88 ? 11.830 24.780 32.287 1.00 3.14 89 ALA A O 1
ATOM 711 N N . LEU A 1 89 ? 13.388 24.778 30.703 1.00 2.53 90 LEU A N 1
ATOM 712 C CA . LEU A 1 89 ? 14.510 24.624 31.642 1.00 2.55 90 LEU A CA 1
ATOM 713 C C . LEU A 1 89 ? 14.671 26.009 32.290 1.00 2.75 90 LEU A C 1
ATOM 714 O O . LEU A 1 89 ? 14.761 27.000 31.561 1.00 3.08 90 LEU A O 1
ATOM 719 N N . PRO A 1 90 ? 14.683 26.137 33.616 1.00 2.59 91 PRO A N 1
ATOM 720 C CA . PRO A 1 90 ? 14.786 27.456 34.240 1.00 3.61 91 PRO A CA 1
ATOM 721 C C . PRO A 1 90 ? 16.003 28.237 33.763 1.00 3.23 91 PRO A C 1
ATOM 722 O O . PRO A 1 90 ? 17.098 27.676 33.630 1.00 3.40 91 PRO A O 1
ATOM 726 N N . PHE A 1 91 ? 15.838 29.532 33.510 1.00 2.69 92 PHE A N 1
ATOM 727 C CA . PHE A 1 91 ? 16.929 30.341 33.016 1.00 2.21 92 PHE A CA 1
ATOM 728 C C . PHE A 1 91 ? 18.165 30.314 33.886 1.00 3.82 92 PHE A C 1
ATOM 729 O O . PHE A 1 91 ? 19.297 30.282 33.368 1.00 3.49 92 PHE A O 1
ATOM 737 N N . GLU A 1 92 ? 18.014 30.346 35.207 1.00 3.31 93 GLU A N 1
ATOM 738 C CA . GLU A 1 92 ? 19.203 30.418 36.057 1.00 4.00 93 GLU A CA 1
ATOM 739 C C . GLU A 1 92 ? 20.080 29.194 35.948 1.00 4.83 93 GLU A C 1
ATOM 740 O O . GLU A 1 92 ? 21.250 29.232 36.329 1.00 5.69 93 GLU A O 1
ATOM 746 N N . ASP A 1 93 ? 19.554 28.090 35.416 1.00 3.56 94 ASP A N 1
ATOM 747 C CA . ASP A 1 93 ? 20.353 26.890 35.150 1.00 4.01 94 ASP A CA 1
ATOM 748 C C . ASP A 1 93 ? 21.077 27.045 33.816 1.00 4.58 94 ASP A C 1
ATOM 749 O O . ASP A 1 93 ? 20.812 26.384 32.809 1.00 3.28 94 ASP A O 1
ATOM 754 N N . ARG A 1 94 ? 22.024 27.972 33.812 1.00 4.34 95 ARG A N 1
ATOM 755 C CA . ARG A 1 94 ? 22.863 28.202 32.642 1.00 3.45 95 ARG A CA 1
ATOM 756 C C . ARG A 1 94 ? 23.733 27.003 32.280 1.00 4.29 95 ARG A C 1
ATOM 757 O O . ARG A 1 94 ? 23.850 26.591 31.125 1.00 3.85 95 ARG A O 1
ATOM 765 N N . LYS A 1 95 ? 24.326 26.431 33.312 1.00 4.72 96 LYS A N 1
ATOM 766 C CA . LYS A 1 95 ? 25.146 25.240 33.154 1.00 6.00 96 LYS A CA 1
ATOM 767 C C . LYS A 1 95 ? 24.355 24.111 32.471 1.00 4.74 96 LYS A C 1
ATOM 768 O O . LYS A 1 95 ? 24.869 23.383 31.621 1.00 4.78 96 LYS A O 1
ATOM 774 N N . GLY A 1 96 ? 23.086 23.948 32.822 1.00 4.91 97 GLY A N 1
ATOM 775 C CA . GLY A 1 96 ? 22.238 22.902 32.251 1.00 4.47 97 GLY A CA 1
ATOM 776 C C . GLY A 1 96 ? 21.921 23.157 30.790 1.00 3.16 97 GLY A C 1
ATOM 777 O O . GLY A 1 96 ? 21.831 22.254 29.958 1.00 3.31 97 GLY A O 1
ATOM 778 N N . MET A 1 97 ? 21.755 24.436 30.441 1.00 3.53 98 MET A N 1
ATOM 779 C CA . MET A 1 97 ? 21.618 24.834 29.035 1.00 3.92 98 MET A CA 1
ATOM 780 C C . MET A 1 97 ? 22.872 24.492 28.230 1.00 4.03 98 MET A C 1
ATOM 781 O O . MET A 1 97 ? 22.790 23.959 27.124 1.00 3.17 98 MET A O 1
ATOM 786 N N . GLU A 1 98 ? 24.046 24.761 28.790 1.00 3.55 99 GLU A N 1
ATOM 787 C CA . GLU A 1 98 ? 25.287 24.470 28.052 1.00 4.52 99 GLU A CA 1
ATOM 788 C C . GLU A 1 98 ? 25.482 22.948 27.910 1.00 4.37 99 GLU A C 1
ATOM 789 O O . GLU A 1 98 ? 25.920 22.460 26.865 1.00 5.81 99 GLU A O 1
ATOM 795 N N . PHE A 1 99 ? 25.101 22.219 28.953 1.00 3.81 100 PHE A N 1
ATOM 796 C CA . PHE A 1 99 ? 25.163 20.764 28.955 1.00 4.28 100 PHE A CA 1
ATOM 797 C C . PHE A 1 99 ? 24.342 20.169 27.806 1.00 4.97 100 PHE A C 1
ATOM 798 O O . PHE A 1 99 ? 24.767 19.282 27.027 1.00 4.87 100 PHE A O 1
ATOM 806 N N . LEU A 1 100 ? 23.110 20.646 27.644 1.00 4.69 101 LEU A N 1
ATOM 807 C CA . LEU A 1 100 ? 22.229 20.180 26.573 1.00 4.25 101 LEU A CA 1
ATOM 808 C C . LEU A 1 100 ? 22.669 20.660 25.198 1.00 4.48 101 LEU A C 1
ATOM 809 O O . LEU A 1 100 ? 22.572 19.912 24.212 1.00 4.65 101 LEU A O 1
ATOM 814 N N . THR A 1 101 ? 23.167 21.898 25.123 1.00 4.21 102 THR A N 1
ATOM 815 C CA . THR A 1 101 ? 23.679 22.370 23.835 1.00 5.18 102 THR A CA 1
ATOM 816 C C . THR A 1 101 ? 24.790 21.450 23.352 1.00 6.12 102 THR A C 1
ATOM 817 O O . THR A 1 101 ? 24.806 21.080 22.189 1.00 7.14 102 THR A O 1
ATOM 821 N N . THR A 1 102 ? 25.709 21.088 24.236 1.00 7.04 103 THR A N 1
ATOM 822 C CA . THR A 1 102 ? 26.777 20.193 23.820 1.00 7.33 103 THR A CA 1
ATOM 823 C C . THR A 1 102 ? 26.271 18.789 23.530 1.00 8.25 103 THR A C 1
ATOM 824 O O . THR A 1 102 ? 26.612 18.144 22.525 1.00 8.94 103 THR A O 1
ATOM 828 N N . GLY A 1 103 ? 25.414 18.296 24.406 1.00 7.77 104 GLY A N 1
ATOM 829 C CA . GLY A 1 103 ? 24.955 16.926 24.294 1.00 7.70 104 GLY A CA 1
ATOM 830 C C . GLY A 1 103 ? 24.163 16.606 23.048 1.00 8.87 104 GLY A C 1
ATOM 831 O O . GLY A 1 103 ? 24.169 15.471 22.557 1.00 10.32 104 GLY A O 1
ATOM 832 N N . PHE A 1 104 ? 23.443 17.573 22.494 1.00 8.34 105 PHE A N 1
ATOM 833 C CA . PHE A 1 104 ? 22.645 17.359 21.295 1.00 9.37 105 PHE A CA 1
ATOM 834 C C . PHE A 1 104 ? 23.231 18.063 20.081 1.00 11.12 105 PHE A C 1
ATOM 835 O O . PHE A 1 104 ? 22.520 18.284 19.095 1.00 12.61 105 PHE A O 1
ATOM 843 N N . ASP A 1 105 ? 24.497 18.421 20.183 1.00 11.30 106 ASP A N 1
ATOM 844 C CA . ASP A 1 105 ? 25.207 18.937 19.015 1.00 12.17 106 ASP A CA 1
ATOM 845 C C . ASP A 1 105 ? 24.577 20.177 18.422 1.00 10.62 106 ASP A C 1
ATOM 846 O O . ASP A 1 105 ? 24.547 20.355 17.195 1.00 11.98 106 ASP A O 1
ATOM 851 N N . VAL A 1 106 ? 24.091 21.049 19.292 1.00 7.82 107 VAL A N 1
ATOM 852 C CA . VAL A 1 106 ? 23.363 22.193 18.761 1.00 7.87 107 VAL A CA 1
ATOM 853 C C . VAL A 1 106 ? 24.344 23.296 18.435 1.00 8.47 107 VAL A C 1
ATOM 854 O O . VAL A 1 106 ? 25.041 23.814 19.313 1.00 11.24 107 VAL A O 1
ATOM 858 N N . LYS A 1 107 ? 24.404 23.649 17.160 1.00 6.54 108 LYS A N 1
ATOM 859 C CA . LYS A 1 107 ? 25.338 24.693 16.733 1.00 8.24 108 LYS A CA 1
ATOM 860 C C . LYS A 1 107 ? 24.635 25.968 16.300 1.00 6.26 108 LYS A C 1
ATOM 861 O O . LYS A 1 107 ? 25.227 27.045 16.253 1.00 6.83 108 LYS A O 1
ATOM 867 N N . SER A 1 108 ? 23.356 25.850 15.976 1.00 4.47 109 SER A N 1
ATOM 868 C CA . SER A 1 108 ? 22.510 26.921 15.530 1.00 4.98 109 SER A CA 1
ATOM 869 C C . SER A 1 108 ? 21.114 26.850 16.113 1.00 4.40 109 SER A C 1
ATOM 870 O O . SER A 1 108 ? 20.725 25.781 16.568 1.00 3.75 109 SER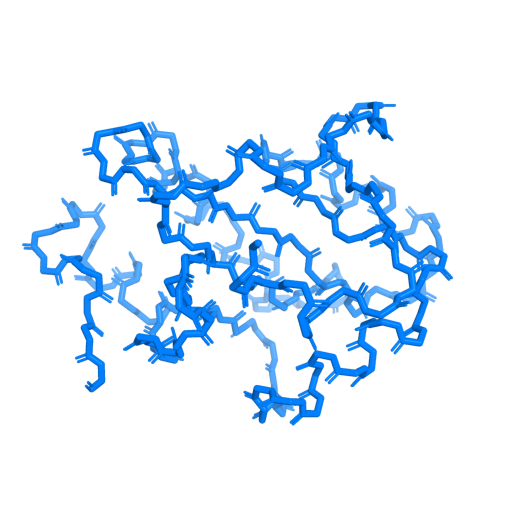 A O 1
ATOM 873 N N . ILE A 1 109 ? 20.370 27.936 16.101 1.00 3.40 110 ILE A N 1
ATOM 874 C CA . ILE A 1 109 ? 18.981 28.052 16.511 1.00 3.00 110 ILE A CA 1
ATOM 875 C C . ILE A 1 109 ? 18.184 28.680 15.374 1.00 3.48 110 ILE A C 1
ATOM 876 O O . ILE A 1 109 ? 18.735 29.476 14.617 1.00 4.31 110 ILE A O 1
ATOM 881 N N . PRO A 1 110 ? 16.905 28.347 15.233 1.00 4.16 111 PRO A N 1
ATOM 882 C CA . PRO A 1 110 ? 16.200 27.385 16.090 1.00 4.24 111 PRO A CA 1
ATOM 883 C C . PRO A 1 110 ? 16.514 25.939 15.764 1.00 3.52 111 PRO A C 1
ATOM 884 O O . PRO A 1 110 ? 16.695 25.583 14.584 1.00 5.46 111 PRO A O 1
ATOM 888 N N . THR A 1 111 ? 16.564 25.121 16.821 1.00 3.53 112 THR A N 1
ATOM 889 C CA . THR A 1 111 ? 16.817 23.676 16.709 1.00 3.51 112 THR A CA 1
ATOM 890 C C . THR A 1 111 ? 15.841 22.975 17.640 1.00 3.58 112 THR A C 1
ATOM 891 O O . THR A 1 111 ? 15.574 23.416 18.753 1.00 3.97 112 THR A O 1
ATOM 895 N N . LEU A 1 112 ? 15.298 21.846 17.203 1.00 2.89 113 LEU A N 1
ATOM 896 C CA . LEU A 1 112 ? 14.294 21.087 17.938 1.00 2.80 113 LEU A CA 1
ATOM 897 C C . LEU A 1 112 ? 14.639 19.619 17.897 1.00 2.94 113 LEU A C 1
ATOM 898 O O . LEU A 1 112 ? 14.619 18.995 16.823 1.00 4.53 113 LEU A O 1
ATOM 903 N N . VAL A 1 113 ? 14.977 19.063 19.048 1.00 2.52 114 VAL A N 1
ATOM 904 C CA . VAL A 1 113 ? 15.477 17.691 19.160 1.00 3.06 114 VAL A CA 1
ATOM 905 C C . VAL A 1 113 ? 14.513 16.867 19.995 1.00 2.65 114 VAL A C 1
ATOM 906 O O . VAL A 1 113 ? 14.235 17.191 21.159 1.00 3.28 114 VAL A O 1
ATOM 910 N N . GLY A 1 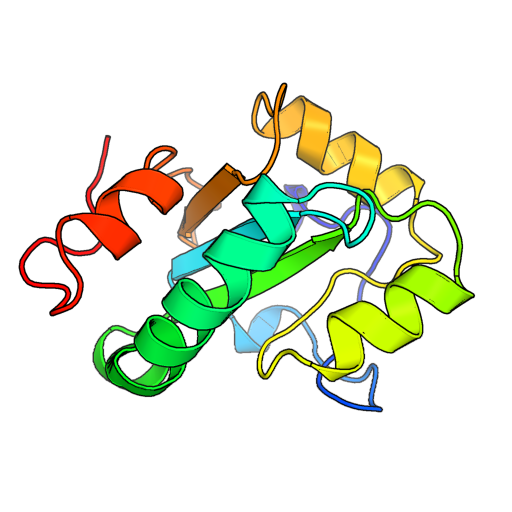114 ? 13.984 15.795 19.436 1.00 2.99 115 GLY A N 1
ATOM 911 C CA . GLY A 1 114 ? 13.065 14.921 20.121 1.00 3.19 115 GLY A CA 1
ATOM 912 C C . GLY A 1 114 ? 13.758 13.721 20.690 1.00 3.27 115 GLY A C 1
ATOM 913 O O . GLY A 1 114 ? 14.590 13.041 20.035 1.00 3.53 115 GLY A O 1
ATOM 914 N N . VAL A 1 115 ? 13.417 13.430 21.934 1.00 2.71 116 VAL A N 1
ATOM 915 C CA . VAL A 1 115 ? 13.961 12.333 22.715 1.00 3.57 116 VAL A CA 1
ATOM 916 C C . VAL A 1 115 ? 12.862 11.495 23.342 1.00 3.72 116 VAL A C 1
ATOM 917 O O . VAL A 1 115 ? 11.825 12.022 23.741 1.00 4.46 116 VAL A O 1
ATOM 921 N N . GLU A 1 116 ? 13.024 10.181 23.424 1.00 3.83 117 GLU A N 1
ATOM 922 C CA . GLU A 1 116 ? 12.083 9.322 24.131 1.00 4.77 117 GLU A CA 1
ATOM 923 C C . GLU A 1 116 ? 12.387 9.460 25.622 1.00 4.49 117 GLU A C 1
ATOM 924 O O . GLU A 1 116 ? 13.485 9.166 26.092 1.00 3.96 117 GLU A O 1
ATOM 930 N N . ALA A 1 117 ? 11.416 9.889 26.426 1.00 4.08 118 ALA A N 1
ATOM 931 C CA . ALA A 1 117 ? 11.620 10.140 27.854 1.00 3.40 118 ALA A CA 1
ATOM 932 C C . ALA A 1 117 ? 12.069 8.877 28.576 1.00 4.55 118 ALA A C 1
ATOM 933 O O . ALA A 1 117 ? 12.956 8.981 29.402 1.00 5.46 118 ALA A O 1
ATOM 935 N N . ASP A 1 118 ? 11.490 7.732 28.270 1.00 4.28 119 ASP A N 1
ATOM 936 C CA . ASP A 1 118 ? 11.719 6.568 29.129 1.00 5.15 119 ASP A CA 1
ATOM 937 C C . ASP A 1 118 ? 13.100 5.980 28.905 1.00 6.67 119 ASP A C 1
ATOM 938 O O . ASP A 1 118 ? 13.672 5.450 29.844 1.00 8.26 119 ASP A O 1
ATOM 943 N N . SER A 1 119 ? 13.660 6.042 27.701 1.00 6.38 120 SER A N 1
ATOM 944 C CA . SER A 1 119 ? 14.988 5.507 27.418 1.00 5.90 120 SER A CA 1
ATOM 945 C C . SER A 1 119 ? 16.052 6.579 27.418 1.00 6.25 120 SER A C 1
ATOM 9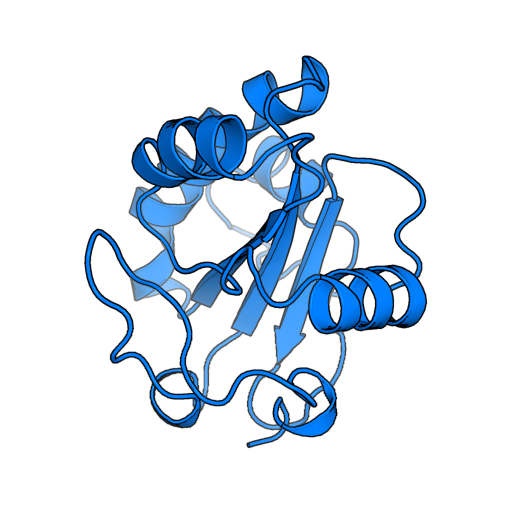46 O O . SER A 1 119 ? 17.223 6.288 27.672 1.00 8.24 120 SER A O 1
ATOM 949 N N . GLY A 1 120 ? 15.688 7.820 27.131 1.00 5.56 121 GLY A N 1
ATOM 950 C CA . GLY A 1 120 ? 16.641 8.882 26.915 1.00 5.90 121 GLY A CA 1
ATOM 951 C C . GLY A 1 120 ? 17.226 8.840 25.526 1.00 5.48 121 GLY A C 1
ATOM 952 O O . GLY A 1 120 ? 18.175 9.569 25.260 1.00 6.98 121 GLY A O 1
ATOM 953 N N . ASN A 1 121 ? 16.707 8.021 24.636 1.00 4.84 122 ASN A N 1
ATOM 954 C CA . ASN A 1 121 ? 17.262 7.906 23.296 1.00 5.09 122 ASN A CA 1
ATOM 955 C C . ASN A 1 121 ? 16.821 9.078 22.434 1.00 4.85 122 ASN A C 1
ATOM 956 O O . ASN A 1 121 ? 15.625 9.451 22.372 1.00 4.94 122 ASN A O 1
ATOM 961 N N . ILE A 1 122 ? 17.746 9.717 21.736 1.00 5.53 123 ILE A N 1
ATOM 962 C CA . ILE A 1 122 ? 17.407 10.725 20.749 1.00 4.58 123 ILE A CA 1
ATOM 963 C C . ILE A 1 122 ? 16.656 10.063 19.612 1.00 4.48 123 ILE A C 1
ATOM 964 O O . ILE A 1 122 ? 17.110 9.047 19.054 1.00 5.28 123 ILE A O 1
ATOM 969 N N . ILE A 1 123 ? 15.503 10.574 19.203 1.00 3.79 124 ILE A N 1
ATOM 970 C CA . ILE A 1 123 ? 14.690 10.030 18.129 1.00 5.45 124 ILE A CA 1
ATOM 971 C C . ILE A 1 123 ? 14.837 10.864 16.858 1.00 6.11 124 ILE A C 1
ATOM 972 O O . ILE 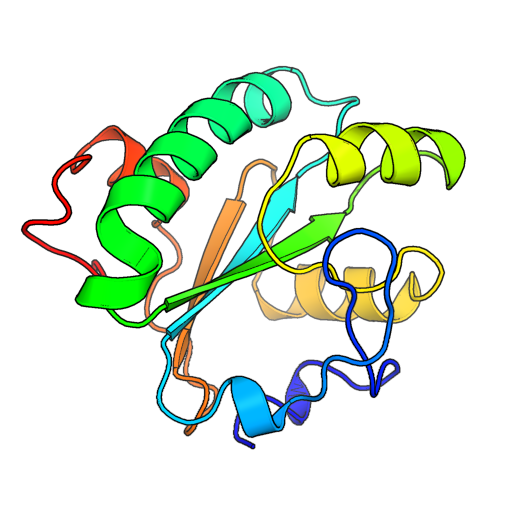A 1 123 ? 14.932 10.341 15.751 1.00 6.01 124 ILE A O 1
ATOM 977 N N . THR A 1 124 ? 14.864 12.179 16.995 1.00 4.93 125 THR A N 1
ATOM 978 C CA . THR A 1 124 ? 14.890 13.082 15.840 1.00 6.16 125 THR A CA 1
ATOM 979 C C . THR A 1 124 ? 15.679 14.308 16.110 1.00 4.93 125 THR A C 1
ATOM 980 O O . THR A 1 124 ? 15.563 14.915 17.169 1.00 4.64 125 THR A O 1
ATOM 984 N N . THR A 1 125 ? 16.486 14.745 15.152 1.00 6.32 126 THR A N 1
ATOM 985 C CA . THR A 1 125 ? 17.147 16.042 15.247 1.00 7.01 126 THR A CA 1
ATOM 986 C C . THR A 1 125 ? 16.625 17.030 14.213 1.00 6.29 126 THR A C 1
ATOM 987 O O . THR A 1 125 ? 17.105 18.167 14.166 1.00 7.87 126 THR A O 1
ATOM 991 N N . GLN A 1 126 ? 15.647 16.593 13.429 1.00 7.60 127 GLN A N 1
ATOM 992 C CA . GLN A 1 126 ? 15.104 17.382 12.319 1.00 7.68 127 GLN A CA 1
ATOM 993 C C . GLN A 1 126 ? 13.718 17.947 12.555 1.00 6.68 127 GLN A C 1
ATOM 994 O O . GLN A 1 126 ? 13.012 18.298 11.607 1.00 6.30 127 GLN A O 1
ATOM 1000 N N . ALA A 1 127 ? 13.272 18.066 13.806 1.00 5.48 128 ALA A N 1
ATOM 1001 C CA . ALA A 1 127 ? 11.927 18.460 14.070 1.00 4.91 128 ALA A CA 1
ATOM 1002 C C . ALA A 1 127 ? 11.669 19.910 13.706 1.00 4.60 128 ALA A C 1
ATOM 1003 O O . ALA A 1 127 ? 10.531 20.260 13.422 1.00 5.41 128 ALA A O 1
ATOM 1005 N N . ARG A 1 128 ? 12.664 20.801 13.725 1.00 4.46 129 ARG A N 1
ATOM 1006 C CA . ARG A 1 128 ? 12.396 22.149 13.240 1.00 5.69 129 ARG A CA 1
ATOM 1007 C C . ARG A 1 128 ? 11.892 22.112 11.804 1.00 6.11 129 ARG A C 1
ATOM 1008 O O . ARG A 1 128 ? 10.803 22.654 11.483 1.00 8.52 129 ARG A O 1
ATOM 1016 N N . THR A 1 129 ? 12.636 21.445 10.936 1.00 4.37 130 THR A N 1
ATOM 1017 C CA . THR A 1 129 ? 12.170 21.435 9.564 1.00 5.76 130 THR A CA 1
ATOM 1018 C C . THR A 1 129 ? 10.889 20.644 9.407 1.00 4.91 130 THR A C 1
ATOM 1019 O O . THR A 1 129 ? 10.028 21.045 8.617 1.00 6.08 130 THR A O 1
ATOM 1023 N N . MET A 1 130 ? 10.738 19.539 10.142 1.00 4.81 131 MET A N 1
ATOM 1024 C CA . MET A 1 130 ? 9.528 18.741 9.941 1.00 5.05 131 MET A CA 1
ATOM 1025 C C . MET A 1 130 ? 8.270 19.336 10.527 1.00 4.36 131 MET A C 1
ATOM 1026 O O . MET A 1 130 ? 7.192 19.084 10.011 1.00 3.80 131 MET A O 1
ATOM 1031 N N . VAL A 1 131 ? 8.329 20.153 11.565 1.00 3.91 132 VAL A N 1
ATOM 1032 C CA . VAL A 1 131 ? 7.147 20.868 11.963 1.00 4.25 132 VAL A CA 1
ATOM 1033 C C . VAL A 1 131 ? 6.689 21.761 10.815 1.00 4.39 132 VAL A C 1
ATOM 1034 O O . VAL A 1 131 ? 5.496 21.916 10.578 1.00 5.74 132 VAL A O 1
ATOM 1038 N N . VAL A 1 132 ? 7.589 22.386 10.071 1.00 4.99 133 VAL A N 1
ATOM 1039 C CA . VAL A 1 132 ? 7.209 23.236 8.945 1.00 5.33 133 VAL A CA 1
ATOM 1040 C C . VAL A 1 132 ? 6.714 22.406 7.770 1.00 5.64 133 VAL A C 1
ATOM 1041 O O . VAL A 1 132 ? 5.720 22.792 7.178 1.00 6.12 133 VAL A O 1
ATOM 1045 N N . LYS A 1 133 ? 7.382 21.299 7.462 1.00 4.42 134 LYS A N 1
ATOM 1046 C CA . LYS A 1 133 ? 7.032 20.476 6.301 1.00 4.48 134 LYS A CA 1
ATOM 1047 C C . LYS A 1 133 ? 5.866 19.529 6.539 1.00 4.54 134 LYS A C 1
ATOM 1048 O O . LYS A 1 133 ? 5.223 19.075 5.584 1.00 6.07 134 LYS A O 1
ATOM 1054 N N . ASP A 1 134 ? 5.563 19.195 7.775 1.00 4.10 135 ASP A N 1
ATOM 1055 C CA . ASP A 1 134 ? 4.521 18.227 8.134 1.00 4.96 135 ASP A CA 1
ATOM 1056 C C . ASP A 1 134 ? 3.654 18.813 9.239 1.00 4.24 135 ASP A C 1
ATOM 1057 O O . ASP A 1 134 ? 3.546 18.271 10.358 1.00 5.18 135 ASP A O 1
ATOM 1062 N N . PRO A 1 135 ? 2.977 19.924 8.968 1.00 5.44 136 PRO A N 1
ATOM 1063 C CA . PRO A 1 135 ? 2.204 20.604 10.004 1.00 6.66 136 PRO A CA 1
ATOM 1064 C C . PRO A 1 135 ? 1.024 19.791 10.582 1.00 5.55 136 PRO A C 1
ATOM 1065 O O . PRO A 1 135 ? 0.562 20.076 11.680 1.00 7.72 136 PRO A O 1
ATOM 1069 N N . GLU A 1 136 ? 0.560 18.788 9.839 1.00 6.01 137 GLU A N 1
ATOM 1070 C CA . GLU A 1 136 ? -0.488 17.859 10.281 1.00 7.11 137 GLU A CA 1
ATOM 1071 C C . GLU A 1 136 ? 0.060 16.615 10.977 1.00 6.95 137 GLU A C 1
ATOM 1072 O O . GLU A 1 136 ? -0.694 15.735 11.380 1.00 6.62 137 GLU 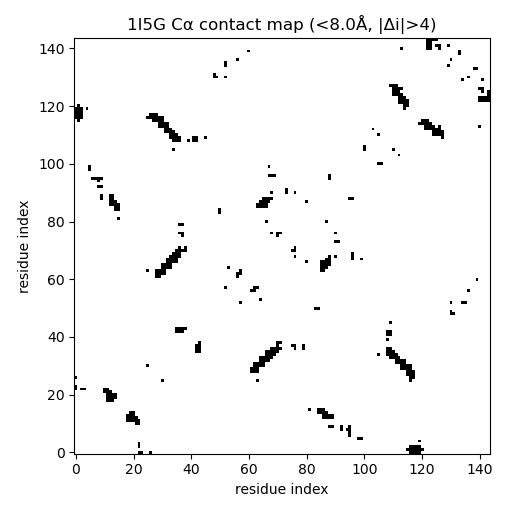A O 1
ATOM 1078 N N . ALA A 1 137 ? 1.377 16.526 11.146 1.00 5.70 138 ALA A N 1
ATOM 1079 C CA . ALA A 1 137 ? 2.008 15.460 11.916 1.00 5.62 138 ALA A CA 1
ATOM 1080 C C . ALA A 1 137 ? 1.753 14.066 11.367 1.00 6.36 138 ALA A C 1
ATOM 1081 O O . ALA A 1 137 ? 1.725 13.096 12.124 1.00 6.59 138 ALA A O 1
ATOM 1083 N N . LYS A 1 138 ? 1.584 13.967 10.054 1.00 5.57 139 LYS A N 1
ATOM 1084 C CA . LYS A 1 138 ? 1.376 12.662 9.403 1.00 5.86 139 LYS A CA 1
ATOM 1085 C C . LYS A 1 138 ? 2.512 11.669 9.617 1.00 7.09 139 LYS A C 1
ATOM 1086 O O . LYS A 1 138 ? 2.319 10.459 9.726 1.00 8.12 139 LYS A O 1
ATOM 1092 N N . ASP A 1 139 ? 3.754 12.151 9.694 1.00 6.24 140 ASP A N 1
ATOM 1093 C CA . ASP A 1 139 ? 4.936 11.316 9.794 1.00 6.84 140 ASP A CA 1
ATOM 1094 C C . ASP A 1 139 ? 5.674 11.497 11.096 1.00 5.61 140 ASP A C 1
ATOM 1095 O O . ASP A 1 139 ? 6.793 11.040 11.285 1.00 5.30 140 ASP A O 1
ATOM 1100 N N . PHE A 1 140 ? 5.020 12.179 12.016 1.00 4.46 141 PHE A N 1
ATOM 1101 C CA . PHE A 1 140 ? 5.570 12.372 13.378 1.00 5.70 141 PHE A CA 1
ATOM 1102 C C . PHE A 1 140 ? 5.887 11.007 13.988 1.00 6.68 141 PHE A C 1
ATOM 1103 O O . PHE A 1 140 ? 5.089 10.058 13.791 1.00 9.10 141 PHE A O 1
ATOM 1111 N N . PRO A 1 141 ? 6.991 10.834 14.722 1.00 6.09 142 PRO A N 1
ATOM 1112 C CA . PRO A 1 141 ? 7.988 11.841 15.134 1.00 6.26 142 PRO A CA 1
ATOM 1113 C C . PRO A 1 141 ? 9.221 11.994 14.243 1.00 5.43 142 PRO A C 1
ATOM 1114 O O . PRO A 1 141 ? 10.262 12.454 14.692 1.00 5.10 142 PRO A O 1
ATOM 1118 N N . TRP A 1 142 ? 9.100 11.626 12.985 1.00 4.66 143 TRP A N 1
ATOM 1119 C CA . TRP A 1 142 ? 10.154 11.862 12.018 1.00 5.42 143 TRP A CA 1
ATOM 1120 C C . TRP A 1 142 ? 11.494 11.272 12.445 1.00 5.58 143 TRP A C 1
ATOM 1121 O O . TRP A 1 142 ? 12.513 11.957 12.477 1.00 5.74 143 TRP A O 1
ATOM 1132 N N . PRO A 1 143 ? 11.521 9.988 12.760 1.00 6.72 144 PRO A N 1
ATOM 1133 C CA . PRO A 1 143 ? 12.775 9.449 13.285 1.00 7.22 144 PRO A CA 1
ATOM 1134 C C . PRO A 1 143 ? 13.897 9.594 12.263 1.00 7.89 144 PRO A C 1
ATOM 1135 O O . PRO A 1 143 ? 13.742 9.305 11.070 1.00 9.42 144 PRO A O 1
ATOM 1139 N N . ASN A 1 144 ? 15.048 10.041 12.739 1.00 7.46 145 ASN A N 1
ATOM 1140 C CA . ASN A 1 144 ? 16.297 10.026 11.971 1.00 9.57 145 ASN A CA 1
ATOM 1141 C C . ASN A 1 144 ? 16.656 8.536 11.974 1.00 10.26 145 ASN A C 1
ATOM 1142 O O . ASN A 1 144 ? 16.268 7.587 12.670 1.00 10.00 145 ASN A O 1
#

Secondary structure (DSSP, 8-state):
-TTTTS-SS-SEEEE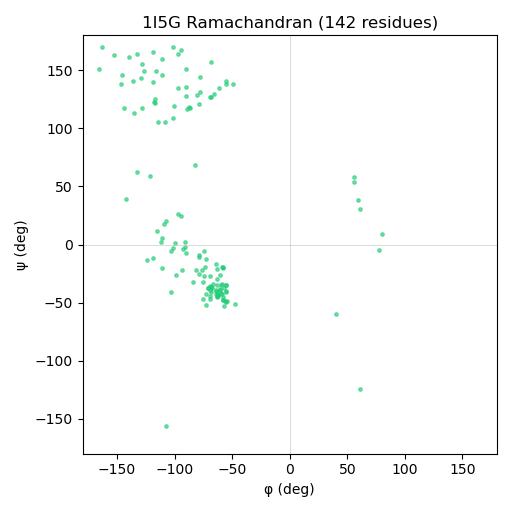TTEEEEEGGGGTTSEEEEEEE-TT-HHHHHHHHHHHHHHHHHTTTTTEEEEEEE--SSHHHHHHHHTT-SSEE--TT-HHHHHHHHHHTT--SSSEEEEEETTT--EEES-HHHHHHH-TT-TTTT---

Radius of gyration: 13.74 Å; Cα contacts (8 Å, |Δi|>4): 260; chains: 1; bounding box: 30×34×34 Å

InterPro domains:
  IPR012336 Thioredoxin-like fold [PF13905] (44-135)
  IPR013766 Thioredoxin domain [PS51352] (28-165)
  IPR036249 Thioredoxin-like superfamily [SSF52833] (36-134)
  IPR045870 TryX and NRX, thioredoxin domain [cd03009] (27-158)

Nearest PDB structures (foldseek):
  1i5g-assembly1_A  TM=1.007E+00  e=4.077E-33  Crithidia fasciculata
  1o81-assembly1_A  TM=9.979E-01  e=1.500E-30  Crithidia fasciculata
  1oc9-assembly1_A  TM=9.966E-01  e=7.516E-30  Crithidia fasciculata
  1oc8-assembly2_B  TM=9.721E-01  e=1.031E-28  Crithidia fasciculata
  1ewx-assembly1_A  TM=9.843E-01  e=1.790E-22  Crithidia fasciculata

Foldseek 3Di:
DLCCVLCPDQQFWDFQPDTPDGLVVLAQAKEKEWEAFPVDVVRVVLQVLVQLLCVQPCVPRVYFYEYLYPYDDLVRCVVVCNVHRGIYHRPVPPVSSVSVCVVLVPDDPRWMWIAGRVNNHTFDGCVSVCCVVPVVCPPPPPGD